Protein AF-A0A8S9ZRS0-F1 (afdb_monomer_lite)

Secondary structure (DSSP, 8-state):
---------S--SS-PPPHHHHHHHHHHHHHHHHHHHHHHHHH-----PPTTEEEPTT-EEEEETTTTEEEEE--EEE-

Structure (mmCIF, N/CA/C/O backbone):
data_AF-A0A8S9ZRS0-F1
#
_entry.id   AF-A0A8S9ZRS0-F1
#
loop_
_atom_site.group_PDB
_atom_site.id
_atom_site.type_symbol
_atom_site.label_atom_id
_atom_site.label_alt_id
_atom_site.label_comp_id
_atom_site.label_asym_id
_atom_site.label_entity_id
_atom_site.label_seq_id
_atom_site.pdbx_PDB_ins_code
_atom_site.Cartn_x
_atom_site.Cartn_y
_atom_site.Cartn_z
_atom_site.occupancy
_atom_site.B_iso_or_equiv
_atom_site.auth_seq_id
_atom_site.auth_comp_id
_atom_site.auth_asym_id
_atom_site.auth_atom_id
_atom_site.pdbx_PDB_model_num
ATOM 1 N N . MET A 1 1 ? 3.898 10.678 2.584 1.00 52.00 1 MET A N 1
ATOM 2 C CA . MET A 1 1 ? 4.293 9.274 2.353 1.00 52.00 1 MET A CA 1
ATOM 3 C C . MET A 1 1 ? 4.859 9.195 0.947 1.00 52.00 1 MET A C 1
ATOM 5 O O . MET A 1 1 ? 4.107 9.475 0.025 1.00 52.00 1 MET A O 1
ATOM 9 N N . ASN A 1 2 ? 6.160 8.924 0.805 1.00 56.00 2 ASN A N 1
ATOM 10 C CA . ASN A 1 2 ? 6.800 8.718 -0.499 1.00 56.00 2 ASN A CA 1
ATOM 11 C C . ASN A 1 2 ? 6.806 7.218 -0.779 1.00 56.00 2 ASN A C 1
ATOM 13 O O . ASN A 1 2 ? 7.489 6.467 -0.082 1.00 56.00 2 ASN A O 1
ATOM 17 N N . LEU A 1 3 ? 6.008 6.786 -1.751 1.00 62.91 3 LEU A N 1
ATOM 18 C CA . LEU A 1 3 ? 5.910 5.381 -2.130 1.00 62.91 3 LEU A CA 1
ATOM 19 C C . LEU A 1 3 ? 7.133 5.047 -2.995 1.00 62.91 3 LEU A C 1
ATOM 21 O O . LEU A 1 3 ? 7.290 5.572 -4.095 1.00 62.91 3 LEU A O 1
ATOM 25 N N . GLN A 1 4 ? 8.039 4.208 -2.488 1.00 70.00 4 GLN A N 1
ATOM 26 C CA . GLN A 1 4 ? 9.218 3.785 -3.247 1.00 70.00 4 GLN A CA 1
ATOM 27 C C . GLN A 1 4 ? 8.824 2.680 -4.231 1.00 70.00 4 GLN A C 1
ATOM 29 O O . GLN A 1 4 ? 8.903 1.495 -3.921 1.00 70.00 4 GLN A O 1
ATOM 34 N N . VAL A 1 5 ? 8.369 3.072 -5.421 1.00 69.44 5 VAL A N 1
ATOM 35 C CA . VAL A 1 5 ? 8.032 2.134 -6.499 1.00 69.44 5 VAL A CA 1
ATOM 36 C C . VAL A 1 5 ? 9.197 2.058 -7.479 1.00 69.44 5 VAL A C 1
ATOM 38 O O . VAL A 1 5 ? 9.610 3.068 -8.049 1.00 69.44 5 VAL A O 1
ATOM 41 N N . LYS A 1 6 ? 9.716 0.848 -7.702 1.00 77.94 6 LYS A N 1
ATOM 42 C CA . LYS A 1 6 ? 10.750 0.573 -8.703 1.00 77.94 6 LYS A CA 1
ATOM 43 C C . LYS A 1 6 ? 10.202 -0.393 -9.742 1.00 77.94 6 LYS A C 1
ATOM 45 O O . LYS A 1 6 ? 9.689 -1.451 -9.397 1.00 77.94 6 LYS A O 1
ATOM 50 N N . PHE A 1 7 ? 10.349 -0.031 -11.010 1.00 80.31 7 PHE A N 1
ATOM 51 C CA . PHE A 1 7 ? 9.993 -0.892 -12.130 1.00 80.31 7 PHE A CA 1
ATOM 52 C C . PHE A 1 7 ? 11.232 -1.657 -12.579 1.00 80.31 7 PHE A C 1
ATOM 54 O O . PHE A 1 7 ? 12.311 -1.079 -12.718 1.00 80.31 7 PHE A O 1
ATOM 61 N N . PHE A 1 8 ? 11.071 -2.957 -12.785 1.00 83.38 8 PHE A N 1
ATOM 62 C CA . PHE A 1 8 ? 12.100 -3.838 -13.313 1.00 83.38 8 PHE A CA 1
ATOM 63 C C . PHE A 1 8 ? 11.467 -4.764 -14.345 1.00 83.38 8 PHE A C 1
ATOM 65 O O . PHE A 1 8 ? 10.324 -5.197 -14.194 1.00 83.38 8 PHE A O 1
ATOM 72 N N . GLU A 1 9 ? 12.203 -5.030 -15.417 1.00 81.62 9 GLU A N 1
ATOM 73 C CA . GLU A 1 9 ? 11.790 -6.006 -16.413 1.00 81.62 9 GLU A CA 1
ATOM 74 C C . GLU A 1 9 ? 12.009 -7.416 -15.853 1.00 81.62 9 GLU A C 1
ATOM 76 O O . GLU A 1 9 ? 13.110 -7.754 -15.424 1.00 81.62 9 GLU A O 1
ATOM 81 N N . ILE A 1 10 ? 10.946 -8.224 -15.830 1.00 83.25 10 ILE A N 1
ATOM 82 C CA . ILE A 1 10 ? 11.003 -9.635 -15.413 1.00 83.25 10 ILE A CA 1
ATOM 83 C C . ILE A 1 10 ? 11.027 -10.547 -16.645 1.00 83.25 10 ILE A C 1
ATOM 85 O O . ILE A 1 10 ? 11.771 -11.522 -16.683 1.00 83.25 10 ILE A O 1
ATOM 89 N N . ASN A 1 11 ? 10.203 -10.236 -17.651 1.00 83.25 11 ASN A N 1
ATOM 90 C CA . ASN A 1 11 ? 10.1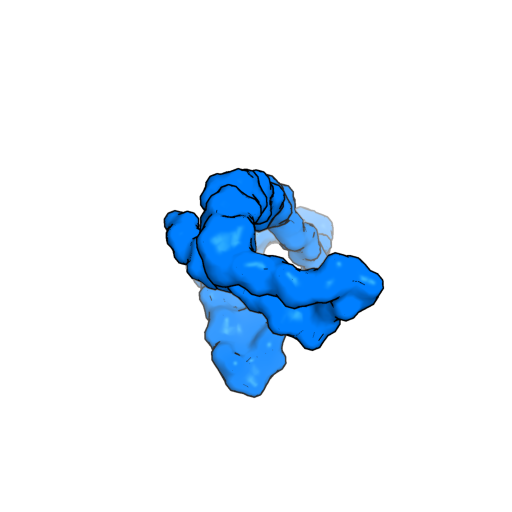14 -10.964 -18.912 1.00 83.25 11 ASN A CA 1
ATOM 91 C C . ASN A 1 11 ? 9.553 -10.036 -20.003 1.00 83.25 11 ASN A C 1
ATOM 93 O O . ASN A 1 11 ? 8.624 -9.271 -19.730 1.00 83.25 11 ASN A O 1
ATOM 97 N N . SER A 1 12 ? 10.071 -10.135 -21.228 1.00 82.25 12 SER A N 1
ATOM 98 C CA . SER A 1 12 ? 9.567 -9.408 -22.393 1.00 82.25 12 SER A CA 1
ATOM 99 C C . SER A 1 12 ? 9.506 -10.312 -23.616 1.00 82.25 12 SER A C 1
ATOM 101 O O . SER A 1 12 ? 10.483 -10.951 -24.001 1.00 82.25 12 SER A O 1
ATOM 103 N N . SER A 1 13 ? 8.346 -10.327 -24.269 1.00 89.06 13 SER A N 1
ATOM 104 C CA . SER A 1 13 ? 8.137 -10.997 -25.556 1.00 89.06 13 SER A CA 1
ATOM 105 C C . SER A 1 13 ? 8.525 -10.130 -26.759 1.00 89.06 13 SER A C 1
ATOM 107 O O . SER A 1 13 ? 8.486 -10.610 -27.890 1.00 89.06 13 SER A O 1
ATOM 109 N N . ILE A 1 14 ? 8.884 -8.862 -26.530 1.00 87.44 14 ILE A N 1
ATOM 110 C CA . ILE A 1 14 ? 9.149 -7.862 -27.577 1.00 87.44 14 ILE A CA 1
ATOM 111 C C . ILE A 1 14 ? 10.585 -7.315 -27.538 1.00 87.44 14 ILE A C 1
ATOM 113 O O . ILE A 1 14 ? 10.903 -6.362 -28.246 1.00 87.44 14 ILE A O 1
ATOM 117 N N . GLY A 1 15 ? 11.457 -7.938 -26.740 1.00 80.75 15 GLY A N 1
ATOM 118 C CA . GLY A 1 15 ? 12.843 -7.521 -26.527 1.00 80.75 15 GLY A CA 1
ATOM 119 C C . GLY A 1 15 ? 13.030 -6.655 -25.280 1.00 80.75 15 GLY A C 1
ATOM 120 O O . GLY A 1 15 ? 12.062 -6.192 -24.676 1.00 80.75 15 GLY A O 1
ATOM 121 N N . ASN A 1 16 ? 14.290 -6.466 -24.892 1.00 86.00 16 ASN A N 1
ATOM 122 C CA . ASN A 1 16 ? 14.638 -5.846 -23.615 1.00 86.00 16 ASN A CA 1
ATOM 123 C C . ASN A 1 16 ? 14.337 -4.344 -23.609 1.00 86.00 16 ASN A C 1
ATOM 125 O O . ASN A 1 16 ? 14.645 -3.622 -24.564 1.00 86.00 16 ASN A O 1
ATOM 129 N N . PHE A 1 17 ? 13.813 -3.854 -22.493 1.00 86.31 17 PHE A N 1
ATOM 130 C CA . PHE A 1 17 ? 13.638 -2.434 -22.245 1.00 86.31 17 PHE A CA 1
ATOM 131 C C . PHE A 1 17 ? 14.933 -1.819 -21.719 1.00 86.31 17 PHE A C 1
ATOM 133 O O . PHE A 1 17 ? 15.629 -2.377 -20.873 1.00 86.31 17 PHE A O 1
ATOM 140 N N . SER A 1 18 ? 15.252 -0.615 -22.192 1.00 89.25 18 SER A N 1
ATOM 141 C CA . SER A 1 18 ? 16.364 0.140 -21.618 1.00 89.25 18 SER A CA 1
ATOM 142 C C . SER A 1 18 ? 16.005 0.652 -20.223 1.00 89.25 18 SER A C 1
ATOM 144 O O . SER A 1 18 ? 14.866 1.050 -19.960 1.00 89.25 18 SER A O 1
ATOM 146 N N . GLU A 1 19 ? 16.998 0.738 -19.338 1.00 86.00 19 GLU A N 1
ATOM 147 C CA . GLU A 1 19 ? 16.815 1.335 -18.008 1.00 86.00 19 GLU A CA 1
ATOM 148 C C . GLU A 1 19 ? 16.282 2.771 -18.099 1.00 86.00 19 GLU A C 1
ATOM 150 O O . GLU A 1 19 ? 15.443 3.188 -17.303 1.00 86.00 19 GLU A O 1
ATOM 155 N N . THR A 1 20 ? 16.707 3.523 -19.118 1.00 89.31 20 THR A N 1
ATOM 156 C CA . THR A 1 20 ? 16.219 4.883 -19.371 1.00 89.31 20 THR A CA 1
ATOM 157 C C . THR A 1 20 ? 14.727 4.910 -19.697 1.00 89.31 20 THR A C 1
ATOM 159 O O . THR A 1 20 ? 14.025 5.819 -19.251 1.00 89.31 20 THR A O 1
ATOM 162 N N . PHE A 1 21 ? 14.227 3.937 -20.465 1.00 89.69 21 PHE A N 1
ATOM 163 C CA . PHE A 1 21 ? 12.797 3.814 -20.734 1.00 89.69 21 PHE A CA 1
ATOM 164 C C . PHE A 1 21 ? 12.031 3.487 -19.451 1.00 89.69 21 PHE A C 1
ATOM 166 O O . PHE A 1 21 ? 11.086 4.200 -19.123 1.00 89.69 21 PHE A O 1
ATOM 173 N N . LEU A 1 22 ? 12.479 2.482 -18.691 1.00 88.81 22 LEU A N 1
ATOM 174 C CA . LEU A 1 22 ? 11.846 2.088 -17.426 1.00 88.81 22 LEU A CA 1
ATOM 175 C C . LEU A 1 22 ? 11.816 3.242 -16.414 1.00 88.81 22 LEU A C 1
ATOM 177 O O . LEU A 1 22 ? 10.809 3.443 -15.741 1.00 88.81 22 LEU A O 1
ATOM 181 N N . HIS A 1 23 ? 12.881 4.044 -16.353 1.00 88.56 23 HIS A N 1
ATOM 182 C CA . HIS A 1 23 ? 12.934 5.239 -15.515 1.00 88.56 23 HIS A CA 1
ATOM 183 C C . HIS A 1 23 ? 11.946 6.320 -15.975 1.00 88.56 23 HIS A C 1
ATOM 185 O O . HIS A 1 23 ? 11.233 6.902 -15.167 1.00 88.56 23 HIS A O 1
ATOM 191 N N . LYS A 1 24 ? 11.851 6.606 -17.278 1.00 88.56 24 LYS A N 1
ATOM 192 C CA . LYS A 1 24 ? 10.858 7.577 -17.775 1.00 88.56 24 LYS A CA 1
ATOM 193 C C . LYS A 1 24 ? 9.426 7.092 -17.557 1.00 88.56 24 LYS A C 1
ATOM 195 O O . LYS A 1 24 ? 8.554 7.886 -17.219 1.00 88.56 24 LYS A O 1
ATOM 200 N N . PHE A 1 25 ? 9.198 5.796 -17.731 1.00 87.38 25 PHE A N 1
ATOM 201 C CA . PHE A 1 25 ? 7.912 5.165 -17.479 1.00 87.38 25 PHE A CA 1
ATOM 202 C C . PHE A 1 25 ? 7.527 5.249 -15.996 1.00 87.38 25 PHE A C 1
ATOM 204 O O . PHE A 1 25 ? 6.400 5.625 -15.675 1.00 87.38 25 PHE A O 1
ATOM 211 N N . SER A 1 26 ? 8.471 5.004 -15.081 1.00 87.44 26 SER A N 1
ATOM 212 C CA . SER A 1 26 ? 8.209 5.103 -13.644 1.00 87.44 26 SER A CA 1
ATOM 213 C C . SER A 1 26 ? 7.797 6.513 -13.221 1.00 87.44 26 SER A C 1
ATOM 215 O O . SER A 1 26 ? 6.865 6.649 -12.433 1.00 87.44 26 SER A O 1
ATOM 217 N N . LEU A 1 27 ? 8.404 7.560 -13.792 1.00 87.38 27 LEU A N 1
ATOM 218 C CA . LEU A 1 27 ? 8.027 8.952 -13.516 1.00 87.38 27 LEU A CA 1
ATOM 219 C C . LEU A 1 27 ? 6.560 9.256 -13.858 1.00 87.38 27 LEU A C 1
ATOM 221 O O . LEU A 1 27 ? 5.940 10.079 -13.188 1.00 87.38 27 LEU A O 1
ATOM 225 N N . LEU A 1 28 ? 5.994 8.590 -14.869 1.00 87.31 28 LEU A N 1
ATOM 226 C CA . LEU A 1 28 ? 4.580 8.724 -15.230 1.00 87.31 28 LEU A CA 1
ATOM 227 C C . LEU A 1 28 ? 3.673 7.881 -14.326 1.00 87.31 28 LEU A C 1
ATOM 229 O O . LEU A 1 28 ? 2.597 8.329 -13.935 1.00 87.31 28 LEU A O 1
ATOM 233 N N . CYS A 1 29 ? 4.094 6.662 -13.990 1.00 88.12 29 CYS A N 1
ATOM 234 C CA . CYS A 1 29 ? 3.260 5.721 -13.246 1.00 88.12 29 CYS A CA 1
ATOM 235 C C . CYS A 1 29 ? 3.228 5.984 -11.737 1.00 88.12 29 CYS A C 1
ATOM 237 O O . CYS A 1 29 ? 2.184 5.777 -11.122 1.00 88.12 29 CYS A O 1
ATOM 239 N N . ILE A 1 30 ? 4.330 6.443 -11.133 1.00 89.38 30 ILE A N 1
ATOM 240 C CA . ILE A 1 30 ? 4.425 6.678 -9.682 1.00 89.38 30 ILE A CA 1
ATOM 241 C C . ILE A 1 30 ? 3.302 7.605 -9.179 1.00 89.38 30 ILE A C 1
ATOM 243 O O . ILE A 1 30 ? 2.591 7.191 -8.263 1.00 89.38 30 ILE A O 1
ATOM 247 N N . PRO A 1 31 ? 3.047 8.789 -9.775 1.00 88.00 31 PRO A N 1
ATOM 248 C CA . PRO A 1 31 ? 1.980 9.680 -9.307 1.00 88.00 31 PRO A CA 1
ATOM 249 C C . PRO A 1 31 ? 0.581 9.049 -9.373 1.00 88.00 31 PRO A C 1
ATOM 251 O O . PRO A 1 31 ? -0.255 9.267 -8.491 1.00 88.00 31 PRO A O 1
ATOM 254 N N . ILE A 1 32 ? 0.327 8.244 -10.410 1.00 89.00 32 ILE A N 1
ATOM 255 C CA . ILE A 1 32 ? -0.948 7.542 -10.603 1.00 89.00 32 ILE A CA 1
ATOM 256 C C . ILE A 1 32 ? -1.123 6.495 -9.502 1.00 89.00 32 ILE A C 1
ATOM 258 O O . ILE A 1 32 ? -2.150 6.472 -8.825 1.00 89.00 32 ILE A O 1
ATOM 262 N N . ILE A 1 33 ? -0.096 5.672 -9.277 1.00 88.81 33 ILE A N 1
ATOM 263 C CA . ILE A 1 33 ? -0.089 4.641 -8.236 1.00 88.81 33 ILE A CA 1
ATOM 264 C C . ILE A 1 33 ? -0.274 5.277 -6.857 1.00 88.81 33 ILE A C 1
ATOM 266 O O . ILE A 1 33 ? -1.123 4.829 -6.090 1.00 88.81 33 ILE A O 1
ATOM 270 N N . GLU A 1 34 ? 0.449 6.354 -6.547 1.00 89.12 34 GLU A N 1
ATOM 271 C CA . GLU A 1 34 ? 0.285 7.067 -5.280 1.00 89.12 34 GLU A CA 1
ATOM 272 C C . GLU A 1 34 ? -1.142 7.569 -5.067 1.00 89.12 34 GLU A C 1
ATOM 274 O O . GLU A 1 34 ? -1.672 7.461 -3.961 1.00 89.12 34 GLU A O 1
ATOM 279 N N . THR A 1 35 ? -1.765 8.116 -6.111 1.00 88.19 35 THR A N 1
ATOM 280 C CA . THR A 1 35 ? -3.146 8.606 -6.045 1.00 88.19 35 THR A CA 1
ATOM 281 C C . THR A 1 35 ? -4.114 7.464 -5.762 1.00 88.19 35 THR A C 1
ATOM 283 O O . THR A 1 35 ? -4.962 7.587 -4.879 1.00 88.19 35 THR A O 1
ATOM 286 N N . ILE A 1 36 ? -3.953 6.335 -6.455 1.00 88.06 36 ILE A N 1
ATOM 287 C CA . ILE A 1 36 ? -4.785 5.145 -6.258 1.00 88.06 36 ILE A CA 1
ATOM 288 C C . ILE A 1 36 ? -4.634 4.623 -4.827 1.00 88.06 36 ILE A C 1
ATOM 290 O O . ILE A 1 36 ? -5.637 4.441 -4.143 1.00 88.06 36 ILE A O 1
ATOM 294 N N . PHE A 1 37 ? -3.404 4.448 -4.336 1.00 86.38 37 PHE A N 1
ATOM 295 C CA . PHE A 1 37 ? -3.166 3.972 -2.971 1.00 86.38 37 PHE A CA 1
ATOM 296 C C . PHE A 1 37 ? -3.758 4.912 -1.920 1.00 86.38 37 PHE A C 1
ATOM 298 O O . PHE A 1 37 ? -4.435 4.448 -1.006 1.00 86.38 37 PHE A O 1
ATOM 305 N N . LYS A 1 38 ? -3.555 6.229 -2.058 1.00 86.12 38 LYS A N 1
ATOM 306 C CA . LYS A 1 38 ? -4.150 7.225 -1.152 1.00 86.12 38 LYS A CA 1
ATOM 307 C C . LYS A 1 38 ? -5.676 7.161 -1.177 1.00 86.12 38 LYS A C 1
ATOM 309 O O . LYS A 1 38 ? -6.296 7.192 -0.120 1.00 86.12 38 LYS A O 1
ATOM 314 N N . SER A 1 39 ? -6.276 7.036 -2.359 1.00 87.62 39 SER A N 1
ATOM 315 C CA . SER A 1 39 ? -7.728 6.914 -2.493 1.00 87.62 39 SER A CA 1
ATOM 316 C C . SER A 1 39 ? -8.251 5.651 -1.809 1.00 87.62 39 SER A C 1
ATOM 318 O O . SER A 1 39 ? -9.213 5.732 -1.054 1.00 87.62 39 SER A O 1
ATOM 320 N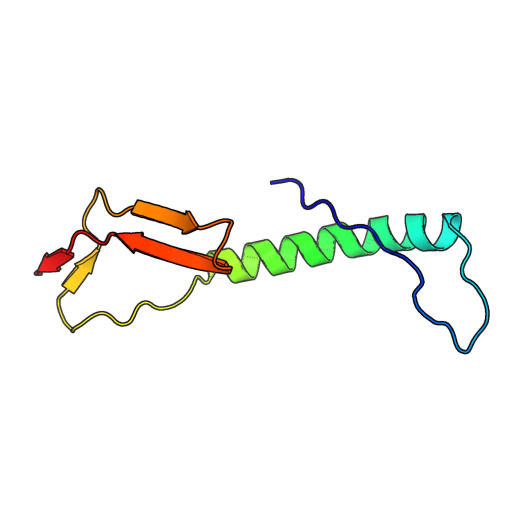 N . SER A 1 40 ? -7.607 4.502 -2.022 1.00 84.81 40 SER A N 1
ATOM 321 C CA . SER A 1 40 ? -8.004 3.239 -1.392 1.00 84.81 40 SER A CA 1
ATOM 322 C C . SER A 1 40 ? -7.867 3.283 0.130 1.00 84.81 40 SER A C 1
ATOM 324 O O . SER A 1 40 ? -8.764 2.839 0.839 1.00 84.81 40 SER A O 1
ATOM 326 N N . LEU A 1 41 ? -6.782 3.868 0.645 1.00 84.19 41 LEU A N 1
ATOM 327 C CA . LEU A 1 41 ? -6.586 4.040 2.087 1.00 84.19 41 LEU A CA 1
ATOM 328 C C . LEU A 1 41 ? -7.619 4.993 2.704 1.00 84.19 41 LEU A C 1
ATOM 330 O O . LEU A 1 41 ? -8.068 4.745 3.818 1.00 84.19 41 LEU A O 1
ATOM 334 N N . ASN A 1 42 ? -8.03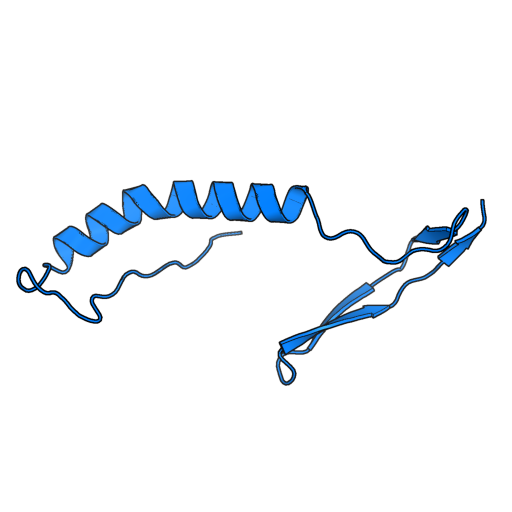1 6.039 1.979 1.00 83.00 42 ASN A N 1
ATOM 335 C CA . ASN A 1 42 ? -9.070 6.969 2.432 1.00 83.00 42 ASN A CA 1
ATOM 336 C C . ASN A 1 42 ? -10.472 6.347 2.459 1.00 83.00 42 ASN A C 1
ATOM 338 O O . ASN A 1 42 ? -11.285 6.743 3.287 1.00 83.00 42 ASN A O 1
ATOM 342 N N . ILE A 1 43 ? -10.770 5.397 1.564 1.00 85.75 43 ILE A N 1
ATOM 343 C CA . ILE A 1 43 ? -12.013 4.609 1.632 1.00 85.75 43 ILE A CA 1
ATOM 344 C C . ILE A 1 43 ? -12.011 3.744 2.902 1.00 85.75 43 ILE A C 1
ATOM 346 O O . ILE A 1 43 ? -13.049 3.573 3.539 1.00 85.75 43 ILE A O 1
ATOM 350 N N . GLY A 1 44 ? -10.836 3.241 3.287 1.00 77.06 44 GLY A N 1
ATOM 351 C CA . GLY A 1 44 ? -10.663 2.384 4.452 1.00 77.06 44 GLY A CA 1
ATOM 352 C C . GLY A 1 44 ? -11.198 0.969 4.229 1.00 77.06 44 GLY A C 1
ATOM 353 O O . GLY A 1 44 ? -11.637 0.597 3.140 1.00 77.06 44 GLY A O 1
ATOM 354 N N . ILE A 1 45 ? -11.134 0.155 5.279 1.00 80.31 45 ILE A N 1
ATOM 355 C CA . ILE A 1 45 ? -11.682 -1.204 5.295 1.00 80.31 45 ILE A CA 1
ATOM 356 C C . ILE A 1 45 ? -12.801 -1.213 6.339 1.00 80.31 45 ILE A C 1
ATOM 358 O O . ILE A 1 45 ? -12.539 -0.842 7.486 1.00 80.31 45 ILE A O 1
ATOM 362 N N . PRO A 1 46 ? -14.037 -1.604 5.980 1.00 77.50 46 PRO A N 1
ATOM 363 C CA . PRO A 1 46 ? -15.119 -1.673 6.948 1.00 77.50 46 PRO A CA 1
ATOM 364 C C . PRO A 1 46 ? -14.783 -2.721 8.008 1.00 77.50 46 PRO A C 1
ATOM 366 O O . PRO A 1 46 ? -14.478 -3.872 7.691 1.00 77.50 46 PRO A O 1
ATOM 369 N N . LEU A 1 47 ? -14.839 -2.316 9.273 1.00 77.50 47 LEU A N 1
ATOM 370 C CA . LEU A 1 47 ? -14.662 -3.236 10.386 1.00 77.50 47 LEU A CA 1
ATOM 371 C C . LEU A 1 47 ? -15.975 -3.984 10.650 1.00 77.50 47 LEU A C 1
ATOM 373 O O . LEU A 1 47 ? -17.050 -3.393 10.521 1.00 77.50 47 LEU A O 1
ATOM 377 N N . PRO A 1 48 ? -15.917 -5.268 11.034 1.00 76.25 48 PRO A N 1
ATOM 378 C CA . PRO A 1 48 ? -17.091 -6.003 11.479 1.00 76.25 48 PRO A CA 1
ATOM 379 C C . PRO A 1 4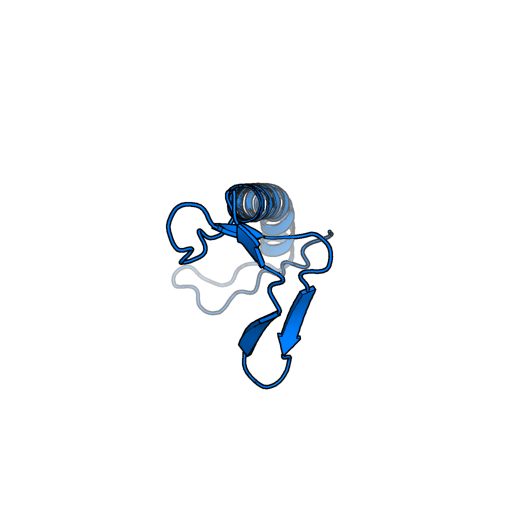8 ? -17.504 -5.500 12.871 1.00 76.25 48 PRO A C 1
ATOM 381 O O . PRO A 1 48 ? -17.127 -6.072 13.890 1.00 76.25 48 PRO A O 1
ATOM 384 N N . ILE A 1 49 ? -18.250 -4.395 12.914 1.00 78.25 49 ILE A N 1
ATOM 385 C CA . ILE A 1 49 ? -18.813 -3.820 14.142 1.00 78.25 49 ILE A CA 1
ATOM 386 C C . ILE A 1 49 ? -20.263 -4.261 14.336 1.00 78.25 49 ILE A C 1
ATOM 388 O O . ILE A 1 49 ? -21.039 -4.381 13.386 1.00 78.25 49 ILE A O 1
ATOM 392 N N . VAL A 1 50 ? -20.621 -4.509 15.596 1.00 77.12 50 VAL A N 1
ATOM 393 C CA . VAL A 1 50 ? -22.004 -4.762 16.012 1.00 77.12 50 VAL A CA 1
ATOM 394 C C . VAL A 1 50 ? -22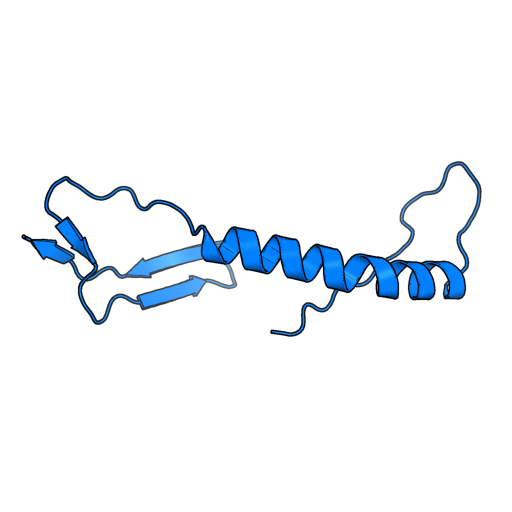.768 -3.436 15.995 1.00 77.12 50 VAL A C 1
ATOM 396 O O . VAL A 1 50 ? -22.186 -2.370 16.191 1.00 77.12 50 VAL A O 1
ATOM 399 N N . LYS A 1 51 ? -24.076 -3.500 15.732 1.00 78.19 51 LYS A N 1
ATOM 400 C CA . LYS A 1 51 ? -24.954 -2.328 15.735 1.00 78.19 51 LYS A CA 1
ATOM 401 C C . LYS A 1 51 ? -24.828 -1.565 17.064 1.00 78.19 51 LYS A C 1
ATOM 403 O O . LYS A 1 51 ? -24.731 -2.193 18.114 1.00 78.19 51 LYS A O 1
ATOM 408 N N . ASP A 1 52 ? -24.826 -0.236 16.980 1.00 83.44 52 ASP A N 1
ATOM 409 C CA . ASP A 1 52 ? -24.749 0.691 18.121 1.00 83.44 52 ASP A CA 1
ATOM 410 C C . ASP A 1 52 ? -23.402 0.667 18.884 1.00 83.44 52 ASP A C 1
ATOM 412 O O . ASP A 1 52 ? -23.299 1.185 19.993 1.00 83.44 52 ASP A O 1
ATOM 416 N N . ILE A 1 53 ? -22.343 0.116 18.269 1.00 80.88 53 ILE A N 1
ATOM 417 C CA . ILE A 1 53 ? -20.964 0.163 18.779 1.00 80.88 53 ILE A CA 1
ATOM 418 C C . ILE A 1 53 ? -20.084 1.030 17.871 1.00 80.88 53 ILE A C 1
ATOM 420 O O . ILE A 1 53 ? -20.053 0.841 16.653 1.00 80.88 53 ILE A O 1
ATOM 424 N N . GLN A 1 54 ? -19.318 1.944 18.469 1.00 85.06 54 GLN A N 1
ATOM 425 C CA . GLN A 1 54 ? -18.282 2.730 17.793 1.00 85.06 54 GLN A CA 1
ATOM 426 C C . GLN A 1 54 ? -16.896 2.493 18.399 1.00 85.06 54 GLN A C 1
ATOM 428 O O . GLN A 1 54 ? -16.757 2.051 19.539 1.00 85.06 54 GLN A O 1
ATOM 433 N N . LEU A 1 55 ? -15.860 2.788 17.609 1.00 84.25 55 LEU A N 1
ATOM 434 C CA . LEU A 1 55 ? -14.483 2.822 18.090 1.00 84.25 55 LEU A CA 1
ATOM 435 C C . LEU A 1 55 ? -14.276 4.060 18.960 1.00 84.25 55 LEU A C 1
ATOM 437 O O . LEU A 1 55 ? -14.459 5.187 18.504 1.00 84.25 55 LEU A O 1
ATOM 441 N N . ALA A 1 56 ? -13.846 3.830 20.190 1.00 83.25 56 ALA A N 1
ATOM 442 C CA . ALA A 1 56 ? -13.468 4.859 21.134 1.00 83.25 56 ALA A CA 1
ATOM 443 C C . ALA A 1 56 ? -12.030 5.338 20.899 1.00 83.25 56 ALA A C 1
ATOM 445 O O . ALA A 1 56 ? -11.191 4.658 20.285 1.00 83.25 56 ALA A O 1
ATOM 446 N N . ASN A 1 57 ? -11.731 6.510 21.457 1.00 76.00 57 ASN A N 1
ATOM 447 C CA . ASN A 1 57 ? -10.376 7.045 21.487 1.00 76.00 57 ASN A CA 1
ATOM 448 C C . ASN A 1 57 ? -9.428 6.078 22.222 1.00 76.00 57 ASN A C 1
ATOM 450 O O . ASN A 1 57 ? -9.781 5.464 23.229 1.00 76.00 57 ASN A O 1
ATOM 454 N N . GLY A 1 58 ? -8.206 5.939 21.707 1.00 76.69 58 GLY A N 1
ATOM 455 C CA . GLY A 1 58 ? -7.212 4.995 22.233 1.00 76.69 58 GLY A CA 1
ATOM 456 C C . GLY A 1 58 ? -7.231 3.610 21.583 1.00 76.69 58 GLY A C 1
ATOM 457 O O . GLY A 1 58 ? -6.540 2.723 22.066 1.00 76.69 58 GLY A O 1
ATOM 458 N N . SER A 1 59 ? -7.994 3.418 20.502 1.00 82.12 59 SER A N 1
ATOM 459 C CA . SER A 1 59 ? -7.823 2.246 19.638 1.00 82.12 59 SER A CA 1
ATOM 460 C C . SER A 1 59 ? -6.479 2.316 18.903 1.00 82.12 59 SER A C 1
ATOM 462 O O . SER A 1 59 ? -6.124 3.367 18.365 1.00 82.12 59 SER A O 1
ATOM 464 N N . GLU A 1 60 ? -5.745 1.208 18.848 1.00 86.19 60 GLU A N 1
ATOM 465 C CA . GLU A 1 60 ? -4.396 1.142 18.278 1.00 86.19 60 GLU A CA 1
ATOM 466 C C . GLU A 1 60 ? -4.320 0.164 17.102 1.00 86.19 60 GLU A C 1
ATOM 468 O O . GLU A 1 60 ? -4.951 -0.895 17.092 1.00 86.19 60 GLU A O 1
ATOM 473 N N . LEU A 1 61 ? -3.514 0.519 16.098 1.00 84.62 61 LEU A N 1
ATOM 474 C CA . LEU A 1 61 ? -3.192 -0.342 14.964 1.00 84.62 61 LEU A CA 1
ATOM 475 C C . LEU A 1 61 ? -1.707 -0.685 15.012 1.00 84.62 61 LEU A C 1
ATOM 477 O O . LEU A 1 61 ? -0.855 0.200 14.959 1.00 84.62 61 LEU A O 1
ATOM 481 N N . THR A 1 62 ? -1.404 -1.980 15.059 1.00 88.81 62 THR A N 1
ATOM 482 C CA . THR A 1 62 ? -0.035 -2.498 15.063 1.00 88.81 62 THR A CA 1
ATOM 483 C C . THR A 1 62 ? 0.197 -3.384 13.844 1.00 88.81 62 THR A C 1
ATOM 485 O O . THR A 1 62 ? -0.539 -4.343 13.604 1.00 88.81 62 THR A O 1
ATOM 488 N N . ILE A 1 63 ? 1.251 -3.088 13.081 1.00 84.69 63 ILE A N 1
ATOM 489 C CA . ILE A 1 63 ? 1.721 -3.947 11.989 1.00 84.69 63 ILE A CA 1
ATOM 490 C C . ILE A 1 63 ? 2.675 -4.980 12.584 1.00 84.69 63 ILE A C 1
ATOM 492 O O . ILE A 1 63 ? 3.722 -4.633 13.129 1.00 84.69 63 ILE A O 1
ATOM 496 N N . LEU A 1 64 ? 2.323 -6.258 12.483 1.00 87.69 64 LEU A N 1
ATOM 497 C CA . LEU A 1 64 ? 3.143 -7.344 13.003 1.00 87.69 64 LEU A CA 1
ATOM 498 C C . LEU A 1 64 ? 4.068 -7.863 11.892 1.00 87.6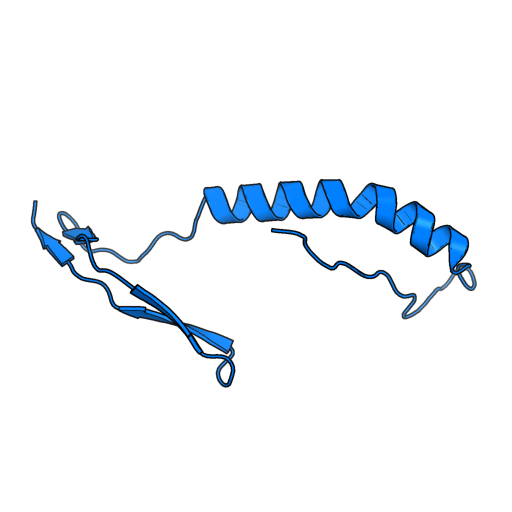9 64 LEU A C 1
ATOM 500 O O . LEU A 1 64 ? 3.720 -8.797 11.167 1.00 87.69 64 LEU A O 1
ATOM 504 N N . GLU A 1 65 ? 5.262 -7.268 11.790 1.00 77.00 65 GLU A N 1
ATOM 505 C CA . GLU A 1 65 ? 6.241 -7.448 10.695 1.00 77.00 65 GLU A CA 1
ATOM 506 C C . GLU A 1 65 ? 6.540 -8.906 10.306 1.00 77.00 65 GLU A C 1
ATOM 508 O O . GLU A 1 65 ? 6.846 -9.189 9.153 1.00 77.00 65 GLU A O 1
ATOM 513 N N . LYS A 1 66 ? 6.444 -9.850 11.249 1.00 78.69 66 LYS A N 1
ATOM 514 C CA . LYS A 1 66 ? 6.776 -11.269 11.023 1.00 78.69 66 LYS A CA 1
ATOM 515 C C . LYS A 1 66 ? 5.595 -12.148 10.615 1.00 78.69 66 LYS A C 1
ATOM 517 O O . LYS A 1 66 ? 5.791 -13.331 10.363 1.00 78.69 66 LYS A O 1
ATOM 522 N N . SER A 1 67 ? 4.383 -11.606 10.612 1.00 71.81 67 SER A N 1
ATOM 523 C CA . SER A 1 67 ? 3.156 -12.395 10.436 1.00 71.81 67 SER A CA 1
ATOM 524 C C . SER A 1 67 ? 2.288 -11.943 9.269 1.00 71.81 67 SER A C 1
ATOM 526 O O . SER A 1 67 ? 1.253 -12.556 9.044 1.00 71.81 67 SER A O 1
ATOM 528 N N . GLU A 1 68 ? 2.676 -10.875 8.560 1.00 77.69 68 GLU A N 1
ATOM 529 C CA . GLU A 1 68 ? 1.846 -10.213 7.533 1.00 77.69 68 GLU A CA 1
ATOM 530 C C . GLU A 1 68 ? 0.447 -9.810 8.047 1.00 77.69 68 GLU A C 1
ATOM 532 O O . GLU A 1 68 ? -0.462 -9.513 7.275 1.00 77.69 68 GLU A O 1
ATOM 537 N N . GLN A 1 69 ? 0.266 -9.780 9.371 1.00 80.12 69 GLN A N 1
ATOM 538 C CA . GLN A 1 69 ? -0.995 -9.470 10.024 1.00 80.12 69 GLN A CA 1
ATOM 539 C C . GLN A 1 69 ? -1.004 -8.026 10.508 1.00 80.12 69 GLN A C 1
ATOM 541 O O . GLN A 1 69 ? -0.008 -7.483 10.998 1.00 80.12 69 GLN A O 1
ATOM 546 N N . ILE A 1 70 ? -2.185 -7.430 10.413 1.00 83.56 70 ILE A N 1
ATOM 547 C CA . ILE A 1 70 ? -2.514 -6.163 11.049 1.00 83.56 70 ILE A CA 1
ATOM 548 C C . ILE A 1 70 ? -3.320 -6.505 12.298 1.00 83.56 70 ILE A C 1
ATOM 550 O O . ILE A 1 70 ? -4.365 -7.150 12.205 1.00 83.56 70 ILE A O 1
ATOM 554 N N . ARG A 1 71 ? -2.830 -6.085 13.464 1.00 85.94 71 ARG A N 1
ATOM 555 C CA . ARG A 1 71 ? -3.562 -6.177 14.727 1.00 85.94 71 ARG A CA 1
ATOM 556 C C . ARG A 1 71 ? -4.242 -4.844 15.002 1.00 85.94 71 ARG A C 1
ATOM 558 O O . ARG A 1 71 ? -3.603 -3.798 14.912 1.00 85.94 71 ARG A O 1
ATOM 565 N N . ILE A 1 72 ? -5.523 -4.903 15.348 1.00 86.25 72 ILE A N 1
ATOM 566 C CA . ILE A 1 72 ? -6.309 -3.748 15.774 1.00 86.25 72 ILE A CA 1
ATOM 567 C C . ILE A 1 72 ? -6.757 -4.015 17.207 1.00 86.25 72 ILE A C 1
ATOM 569 O O . ILE A 1 72 ? -7.550 -4.924 17.446 1.00 86.25 72 ILE A O 1
ATOM 573 N N . ASP A 1 73 ? -6.231 -3.238 18.146 1.00 88.12 73 ASP A N 1
ATOM 574 C CA . ASP A 1 73 ? -6.662 -3.234 19.538 1.00 88.12 73 ASP A CA 1
ATOM 575 C C . ASP A 1 73 ? -7.706 -2.126 19.694 1.00 88.12 73 ASP A C 1
ATOM 577 O O . ASP A 1 73 ? -7.381 -0.944 19.761 1.00 88.12 73 ASP A O 1
ATOM 581 N N . ALA A 1 74 ? -8.979 -2.512 19.644 1.00 86.12 74 ALA A N 1
ATOM 582 C CA . ALA A 1 74 ? -10.106 -1.589 19.605 1.00 86.12 74 ALA A CA 1
ATOM 583 C C . ALA A 1 74 ? -10.686 -1.343 21.003 1.00 86.12 74 ALA A C 1
ATOM 585 O O . ALA A 1 74 ? -11.151 -2.278 21.656 1.00 86.12 74 ALA A O 1
ATOM 586 N N . ASN A 1 75 ? -10.744 -0.077 21.417 1.00 85.62 75 ASN A N 1
ATOM 587 C CA . ASN A 1 75 ? -11.613 0.342 22.515 1.00 85.62 75 ASN A CA 1
ATOM 588 C C . ASN A 1 75 ? -13.002 0.609 21.936 1.00 85.62 75 ASN A C 1
ATOM 590 O O . ASN A 1 75 ? -13.117 1.238 20.886 1.00 85.62 75 ASN A O 1
ATOM 594 N N . LEU A 1 76 ? -14.051 0.122 22.591 1.00 85.19 76 LEU A N 1
ATOM 595 C CA . LEU A 1 76 ? -15.414 0.177 22.067 1.00 85.19 76 LEU A CA 1
ATOM 596 C C . LEU A 1 76 ? -16.316 0.979 23.005 1.00 85.19 76 LEU A C 1
ATOM 598 O O . LEU A 1 76 ? -16.279 0.782 24.219 1.00 85.19 76 LEU A O 1
ATOM 602 N N . GLU A 1 77 ? -17.148 1.840 22.428 1.00 85.00 77 GLU A N 1
ATOM 603 C CA . GLU A 1 77 ? -18.171 2.620 23.125 1.00 85.00 77 GLU A CA 1
ATOM 604 C C . GLU A 1 77 ? -19.557 2.299 22.555 1.00 85.00 77 GLU A C 1
ATOM 606 O O . GLU A 1 77 ? -19.726 2.126 21.345 1.00 85.00 77 GLU A O 1
ATOM 611 N N . TYR A 1 78 ? -20.541 2.193 23.449 1.00 84.81 78 TYR A N 1
ATOM 612 C CA . TYR A 1 78 ? -21.949 2.002 23.105 1.00 84.81 78 TYR A CA 1
ATOM 613 C C . TYR A 1 78 ? -22.652 3.357 22.981 1.00 84.81 78 TYR A C 1
ATOM 615 O O . TYR A 1 78 ? -22.335 4.273 23.744 1.00 84.81 78 TYR A O 1
ATOM 623 N N . ILE A 1 79 ? -23.609 3.467 22.054 1.00 73.81 79 ILE A N 1
ATOM 624 C CA . ILE A 1 79 ? -24.317 4.717 21.723 1.00 73.81 79 ILE A CA 1
ATOM 625 C C . ILE A 1 79 ? -25.803 4.637 22.027 1.00 73.81 79 ILE A C 1
ATOM 627 O O . ILE A 1 79 ? -26.439 3.629 21.651 1.00 73.81 79 ILE A O 1
#

pLDDT: mean 82.58, std 7.06, range [52.0, 89.69]

Sequence (79 aa):
MNLQVKFFEINSSIGNFSETFLHKFSLLCIPIIETIFKSSLNIGIPLPIVKDIQLANGSELTILEKSEQIRIDANLEYI

Radius of gyration: 20.02 Å; chains: 1; bounding box: 42×22×51 Å

Foldseek 3Di:
DQDPDADDDPDDPPDDDDPVRSVVVCVVVRVVVVVVVVVVVVVPDDDPDDPQKDFDPPWDWDCPVVPNDIDIRTDIDGD

Organism: NCBI:txid189291